Protein AF-A0A8T3PEW5-F1 (afdb_monomer)

Secondary structure (DSSP, 8-state):
-HHHHTTPPPPGGG-SEETTEE-THHHHH-------S-----------

Solvent-accessible surface area (backbone atoms only — not comparable to full-atom values): 3371 Å² total; per-residue (Å²): 110,66,41,69,77,67,77,40,86,73,60,48,82,78,28,41,64,53,99,92,39,66,29,49,44,24,53,76,75,56,80,86,76,84,88,83,67,82,78,78,73,82,79,88,79,86,85,132

Structure (mmCIF, N/CA/C/O backbone):
data_AF-A0A8T3PEW5-F1
#
_entry.id   AF-A0A8T3PEW5-F1
#
loop_
_atom_site.group_PDB
_atom_site.id
_atom_site.type_symbol
_atom_site.label_atom_id
_atom_site.label_alt_id
_atom_site.label_comp_id
_atom_site.label_asym_id
_atom_site.label_entity_id
_atom_site.label_seq_id
_atom_site.pdbx_PDB_ins_code
_atom_site.Cartn_x
_atom_site.Cartn_y
_atom_site.Cartn_z
_atom_si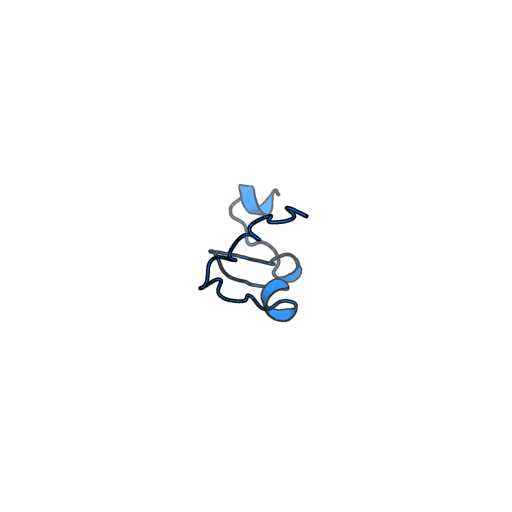te.occupancy
_atom_site.B_iso_or_equiv
_atom_site.auth_seq_id
_atom_site.auth_comp_id
_atom_site.auth_asym_id
_atom_site.auth_atom_id
_atom_site.pdbx_PDB_model_num
ATOM 1 N N . LEU A 1 1 ? 3.001 6.062 9.792 1.00 74.06 1 LEU A N 1
ATOM 2 C CA . LEU A 1 1 ? 3.354 4.718 10.307 1.00 74.06 1 LEU A CA 1
ATOM 3 C C . LEU A 1 1 ? 2.356 4.230 11.348 1.00 74.06 1 LEU A C 1
ATOM 5 O O . LEU A 1 1 ? 2.023 3.059 11.318 1.00 74.06 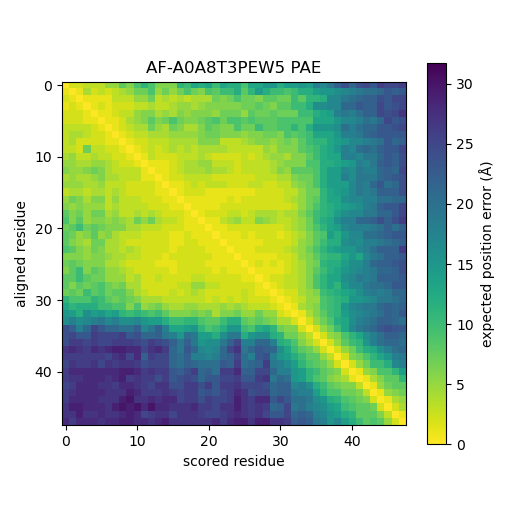1 LEU A O 1
ATOM 9 N N . GLU A 1 2 ? 1.832 5.109 12.204 1.00 79.50 2 GLU A N 1
ATOM 10 C CA . GLU A 1 2 ? 0.820 4.765 13.220 1.00 79.50 2 GLU A CA 1
ATOM 11 C C . GLU A 1 2 ? -0.391 4.011 12.651 1.00 79.50 2 GLU A C 1
ATOM 13 O O . GLU A 1 2 ? -0.728 2.960 13.169 1.00 79.50 2 GLU A O 1
ATOM 18 N N . CYS A 1 3 ? -0.979 4.446 11.527 1.00 77.12 3 CYS A N 1
ATOM 19 C CA . CYS A 1 3 ? -2.100 3.704 10.931 1.00 77.12 3 CYS A CA 1
ATOM 20 C C . CYS A 1 3 ? -1.741 2.262 10.537 1.00 77.12 3 CYS A C 1
ATOM 22 O O . CYS A 1 3 ? -2.560 1.378 10.714 1.00 77.12 3 CYS A O 1
ATOM 24 N N . TRP A 1 4 ? -0.521 2.017 10.050 1.00 75.38 4 TRP A N 1
ATOM 25 C CA . TRP A 1 4 ? -0.070 0.670 9.683 1.00 75.38 4 TRP A CA 1
ATOM 26 C C . TRP A 1 4 ? 0.111 -0.226 10.912 1.00 75.38 4 TRP A C 1
ATOM 28 O O . TRP A 1 4 ? -0.279 -1.386 10.896 1.00 75.38 4 TRP A O 1
ATOM 38 N N . PHE A 1 5 ? 0.685 0.316 11.989 1.00 84.06 5 PHE A N 1
ATOM 39 C CA . PHE A 1 5 ? 0.870 -0.430 13.236 1.00 84.06 5 PHE A CA 1
ATOM 40 C C . PHE A 1 5 ? -0.440 -0.667 13.995 1.00 84.06 5 PHE A C 1
ATOM 42 O O . PHE A 1 5 ? -0.564 -1.679 14.677 1.00 84.06 5 PHE A O 1
ATOM 49 N N . ASP A 1 6 ? -1.409 0.234 13.845 1.00 88.38 6 ASP A N 1
ATOM 50 C CA . ASP A 1 6 ? -2.729 0.144 14.475 1.00 88.38 6 ASP A CA 1
ATOM 51 C C . ASP A 1 6 ? -3.768 -0.606 13.618 1.00 88.38 6 ASP A C 1
ATOM 53 O O . ASP A 1 6 ? -4.953 -0.565 13.945 1.00 88.38 6 ASP A O 1
ATOM 57 N N . ASP A 1 7 ? -3.362 -1.219 12.499 1.00 81.50 7 ASP A N 1
ATOM 58 C CA . ASP A 1 7 ? -4.259 -1.870 11.525 1.00 81.50 7 ASP A CA 1
ATOM 59 C C . ASP A 1 7 ? -5.426 -0.966 11.066 1.00 81.50 7 ASP A C 1
ATOM 61 O O . ASP A 1 7 ? -6.566 -1.378 10.848 1.00 81.50 7 ASP A O 1
ATOM 65 N N . ARG A 1 8 ? -5.144 0.335 10.953 1.00 88.69 8 ARG A N 1
ATOM 66 C CA . ARG A 1 8 ? -6.072 1.345 10.447 1.00 88.69 8 ARG A CA 1
ATOM 67 C C . ARG A 1 8 ? -5.856 1.543 8.949 1.00 88.69 8 ARG A C 1
ATOM 6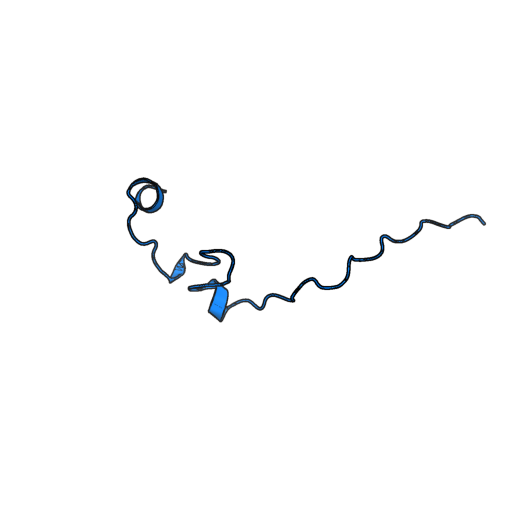9 O O . ARG A 1 8 ? -4.710 1.563 8.491 1.00 88.69 8 ARG A O 1
ATOM 76 N N . PRO A 1 9 ? -6.928 1.802 8.182 1.00 82.94 9 PRO A N 1
ATOM 77 C CA . PRO A 1 9 ? -6.807 2.039 6.752 1.00 82.94 9 PRO A CA 1
ATOM 78 C C . PRO A 1 9 ? -5.881 3.229 6.465 1.00 82.94 9 PRO A C 1
ATOM 80 O O . PRO A 1 9 ? -6.020 4.316 7.039 1.00 82.94 9 PRO A O 1
ATOM 83 N N . ILE A 1 10 ? -4.923 3.017 5.562 1.00 85.62 10 ILE A N 1
ATOM 84 C CA . ILE A 1 10 ? -4.088 4.084 5.009 1.00 85.62 10 ILE A CA 1
ATOM 85 C C . ILE A 1 10 ? -4.920 4.837 3.967 1.00 85.62 10 ILE A C 1
ATOM 87 O O . ILE A 1 10 ? -5.680 4.239 3.210 1.00 85.62 10 ILE A O 1
ATOM 91 N N . ARG A 1 11 ? -4.784 6.165 3.938 1.00 88.94 11 ARG A N 1
ATOM 92 C CA . ARG A 1 11 ? -5.485 7.022 2.973 1.00 88.94 11 ARG A CA 1
ATOM 93 C C . ARG A 1 11 ? -5.098 6.645 1.543 1.00 88.94 11 ARG A C 1
ATOM 95 O O . ARG A 1 11 ? -3.911 6.474 1.261 1.00 88.94 11 ARG A O 1
ATOM 102 N N . GLU A 1 12 ? -6.081 6.575 0.650 1.00 83.56 12 GLU A N 1
ATOM 103 C CA . GLU A 1 12 ? -5.897 6.119 -0.735 1.00 83.56 12 GLU A CA 1
ATOM 104 C C . GLU A 1 12 ? -4.876 6.964 -1.504 1.00 83.56 12 GLU A C 1
ATOM 106 O O . GLU A 1 12 ? -4.103 6.439 -2.302 1.00 83.56 12 GLU A O 1
ATOM 111 N N . GLU A 1 13 ? -4.803 8.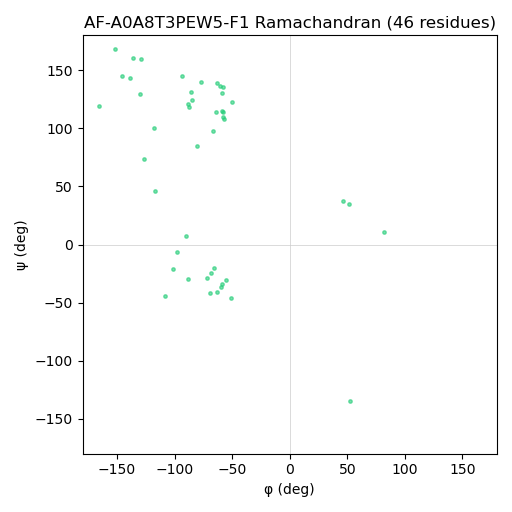264 -1.216 1.00 85.56 13 GLU A N 1
ATOM 112 C CA . GLU A 1 13 ? -3.855 9.169 -1.880 1.00 85.56 13 GLU A CA 1
ATOM 113 C C . GLU A 1 13 ? -2.379 8.858 -1.574 1.00 85.56 13 GLU A C 1
ATOM 115 O O . GLU A 1 13 ? -1.495 9.275 -2.319 1.00 85.56 13 GLU A O 1
ATOM 120 N N . TYR A 1 14 ? -2.096 8.143 -0.482 1.00 85.75 14 TYR A N 1
ATOM 121 C CA . TYR A 1 14 ? -0.740 7.709 -0.117 1.00 85.75 14 TYR A CA 1
ATOM 122 C C . TYR A 1 14 ? -0.443 6.276 -0.534 1.00 85.75 14 TYR A C 1
ATOM 124 O O . TYR A 1 14 ? 0.682 5.799 -0.383 1.00 85.75 14 TYR A O 1
ATOM 132 N N . LEU A 1 15 ? -1.455 5.582 -1.032 1.00 88.25 15 LEU A N 1
ATOM 133 C CA . LEU A 1 15 ? -1.367 4.186 -1.372 1.00 88.25 15 LEU A CA 1
ATOM 134 C C . LEU A 1 15 ? -0.879 4.088 -2.820 1.00 88.25 15 LEU A C 1
ATOM 136 O O . LEU A 1 15 ? -1.470 4.668 -3.729 1.00 88.25 15 LEU A O 1
ATOM 140 N N . ILE A 1 16 ? 0.261 3.421 -3.010 1.0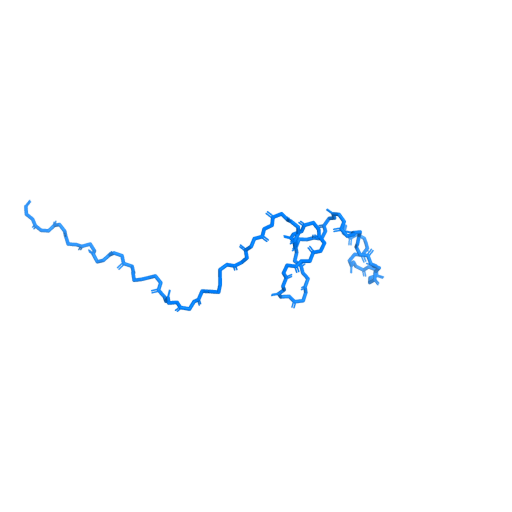0 89.44 16 ILE A N 1
ATOM 141 C CA . ILE A 1 16 ? 0.860 3.182 -4.332 1.00 89.44 16 ILE A CA 1
ATOM 142 C C . ILE A 1 16 ? 0.720 1.710 -4.713 1.00 89.44 16 ILE A C 1
ATOM 144 O O . ILE A 1 16 ? 0.329 1.387 -5.832 1.00 89.44 16 ILE A O 1
ATOM 148 N N . ALA A 1 17 ? 0.998 0.817 -3.768 1.00 86.62 17 ALA A N 1
ATOM 149 C CA . ALA A 1 17 ? 0.789 -0.610 -3.914 1.00 86.62 17 ALA A CA 1
ATOM 150 C C . ALA A 1 17 ? 0.216 -1.188 -2.619 1.00 86.62 17 ALA A C 1
ATOM 152 O O . ALA A 1 17 ? 0.597 -0.763 -1.529 1.00 86.62 17 ALA A O 1
ATOM 153 N N . ASP A 1 18 ? -0.681 -2.156 -2.758 1.00 88.00 18 ASP A N 1
ATOM 154 C CA . ASP A 1 18 ? -1.242 -2.944 -1.664 1.00 88.00 18 ASP A CA 1
ATOM 155 C C . ASP A 1 18 ? -1.508 -4.373 -2.145 1.00 88.00 18 ASP A C 1
ATOM 157 O O . ASP A 1 18 ? -1.831 -4.595 -3.313 1.00 88.00 18 ASP A O 1
ATOM 161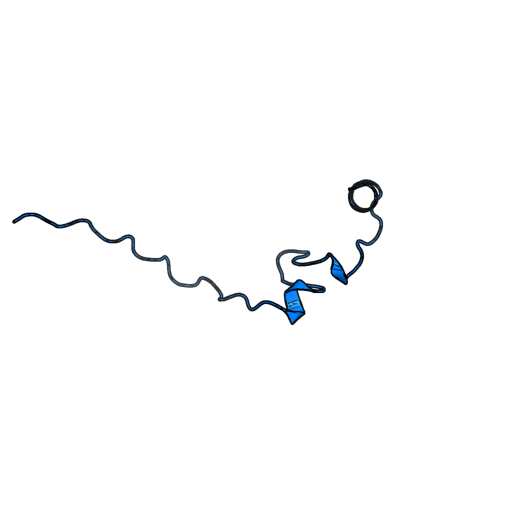 N N . ALA A 1 19 ? -1.312 -5.351 -1.259 1.00 84.75 19 ALA A N 1
ATOM 162 C CA . ALA A 1 19 ? -1.488 -6.777 -1.544 1.00 84.75 19 ALA A CA 1
ATOM 163 C C . ALA A 1 19 ? -0.842 -7.256 -2.870 1.00 84.75 19 ALA A C 1
ATOM 165 O O . ALA A 1 19 ? -1.401 -8.091 -3.581 1.00 84.75 19 ALA A O 1
ATOM 166 N N . GLY A 1 20 ? 0.334 -6.717 -3.219 1.00 87.38 20 GLY A N 1
ATOM 167 C CA . GLY A 1 20 ? 1.099 -7.113 -4.410 1.00 87.38 20 GLY A CA 1
ATOM 168 C C . GLY A 1 20 ? 0.653 -6.479 -5.733 1.00 87.38 20 GLY A C 1
ATOM 169 O O . GLY A 1 20 ? 1.125 -6.899 -6.784 1.00 87.38 20 GLY A O 1
ATOM 170 N N . LYS A 1 21 ? -0.228 -5.473 -5.712 1.00 89.81 21 LYS A N 1
ATOM 171 C CA . LYS A 1 21 ? -0.709 -4.766 -6.912 1.00 89.81 21 LYS A CA 1
ATOM 172 C C . LYS A 1 21 ? -0.739 -3.256 -6.705 1.00 89.81 21 LYS A C 1
ATOM 174 O O . LYS A 1 21 ? -0.765 -2.786 -5.571 1.00 89.81 21 LYS A O 1
ATOM 179 N N . LEU A 1 22 ? -0.762 -2.492 -7.800 1.00 91.75 22 LEU A N 1
ATOM 180 C CA . LEU A 1 22 ? -0.991 -1.048 -7.725 1.00 91.75 22 LEU A CA 1
ATOM 181 C C . LEU A 1 22 ? -2.384 -0.757 -7.162 1.00 91.75 22 LEU A C 1
ATOM 183 O O . LEU A 1 22 ? -3.361 -1.416 -7.520 1.00 91.75 22 LEU A O 1
ATOM 187 N N . ALA A 1 23 ? -2.471 0.248 -6.301 1.00 92.12 23 ALA A N 1
ATOM 188 C CA . ALA A 1 23 ? -3.715 0.696 -5.691 1.00 92.12 23 ALA A CA 1
ATOM 189 C C . ALA A 1 23 ? -3.618 2.191 -5.347 1.00 92.12 23 ALA A C 1
ATOM 191 O O . ALA A 1 23 ? -2.538 2.769 -5.462 1.00 92.12 23 ALA A O 1
ATOM 192 N N . GLY A 1 24 ? -4.743 2.823 -4.999 1.00 91.38 24 GLY A N 1
ATOM 193 C CA . GLY A 1 24 ? -4.809 4.256 -4.698 1.00 91.38 24 GLY A CA 1
ATOM 194 C C . GLY A 1 24 ? -4.209 5.130 -5.802 1.00 91.38 24 GLY A C 1
ATOM 195 O O . GLY A 1 24 ? -4.420 4.890 -6.994 1.00 91.38 24 GLY A O 1
ATOM 196 N N . ALA A 1 25 ? -3.402 6.116 -5.412 1.00 92.25 25 ALA A N 1
ATOM 197 C CA . ALA A 1 25 ? -2.664 6.966 -6.345 1.00 92.25 25 ALA A CA 1
ATOM 198 C C . ALA A 1 25 ? -1.772 6.167 -7.317 1.00 92.25 25 ALA A C 1
ATOM 200 O O . ALA A 1 25 ? -1.598 6.572 -8.468 1.00 92.25 25 ALA A O 1
ATOM 201 N N . GLY A 1 26 ? -1.256 5.007 -6.900 1.00 89.94 26 GLY A N 1
ATOM 202 C CA . GLY A 1 26 ? -0.426 4.156 -7.749 1.00 89.94 26 GLY A CA 1
ATOM 203 C C . GLY A 1 26 ? -1.159 3.613 -8.974 1.00 89.94 26 GLY A C 1
ATOM 204 O O . GLY A 1 26 ? -0.609 3.639 -10.073 1.00 89.94 26 GLY A O 1
ATOM 205 N N . ALA A 1 27 ? -2.417 3.195 -8.813 1.00 90.62 27 ALA A N 1
ATOM 206 C CA . ALA A 1 27 ? -3.237 2.674 -9.911 1.00 90.62 27 ALA A CA 1
ATOM 207 C C . ALA A 1 27 ? -3.619 3.751 -10.942 1.00 90.62 27 ALA A C 1
ATOM 209 O O . ALA A 1 27 ? -3.893 3.434 -12.097 1.00 90.62 27 ALA A O 1
ATOM 210 N N . HIS A 1 28 ? -3.635 5.021 -10.533 1.00 88.38 28 HIS A N 1
ATOM 211 C CA . HIS A 1 28 ? -3.936 6.146 -11.418 1.00 88.38 28 HIS A CA 1
ATOM 212 C C . HIS A 1 28 ? -2.698 6.704 -12.128 1.00 88.38 28 HIS A C 1
ATOM 214 O O . HIS A 1 28 ? -2.823 7.238 -13.228 1.00 88.38 28 HIS A O 1
ATOM 220 N N . ALA A 1 29 ? -1.521 6.613 -11.503 1.00 88.56 29 ALA A N 1
ATOM 221 C CA . ALA A 1 29 ? -0.303 7.259 -11.991 1.00 88.56 29 ALA A CA 1
ATOM 222 C C . ALA A 1 29 ? 0.665 6.310 -12.713 1.00 88.56 29 ALA A C 1
ATOM 224 O O . ALA A 1 29 ? 1.500 6.774 -13.490 1.00 88.56 29 ALA A O 1
ATOM 225 N N . TYR A 1 30 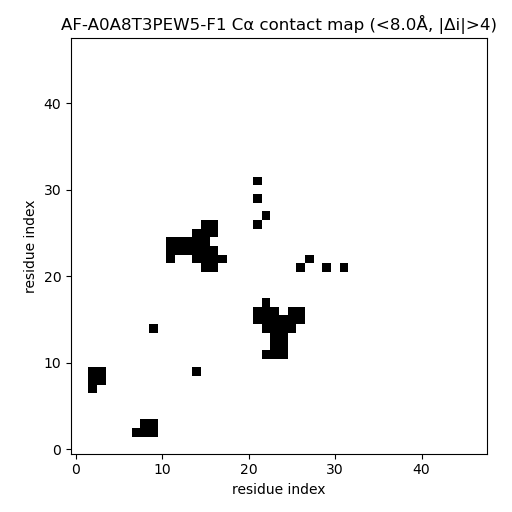? 0.572 5.000 -12.472 1.00 85.19 30 TYR A N 1
ATOM 226 C CA . TYR A 1 30 ? 1.543 4.031 -12.968 1.00 85.19 30 TYR A CA 1
ATOM 227 C C . TYR A 1 30 ? 0.884 2.859 -13.690 1.00 85.19 30 TYR A C 1
ATOM 229 O O . TYR A 1 30 ? -0.292 2.547 -13.525 1.00 85.19 30 TYR A O 1
ATOM 237 N N . SER A 1 31 ? 1.683 2.184 -14.508 1.00 87.06 31 SER A N 1
ATOM 238 C CA . SER A 1 31 ? 1.334 0.915 -15.136 1.00 87.06 31 SER A CA 1
ATOM 239 C C . SER A 1 31 ? 2.477 -0.059 -14.895 1.00 87.06 31 SER A C 1
ATOM 241 O O . SER A 1 31 ? 3.637 0.282 -15.127 1.00 87.06 31 SER A O 1
ATOM 243 N N . VAL A 1 32 ? 2.158 -1.257 -14.409 1.00 85.50 32 VAL A N 1
ATOM 244 C CA . VAL A 1 32 ? 3.143 -2.329 -14.235 1.00 85.50 32 VAL A CA 1
ATOM 245 C C . VAL A 1 32 ? 3.267 -3.073 -15.558 1.00 85.50 32 VAL A C 1
ATOM 247 O O . VAL A 1 32 ? 2.258 -3.432 -16.164 1.00 85.50 32 VAL A O 1
ATOM 250 N N . LYS A 1 33 ? 4.498 -3.287 -16.026 1.00 79.62 33 LYS A N 1
ATOM 251 C CA . LYS A 1 33 ? 4.772 -4.312 -17.034 1.00 79.62 33 LYS A CA 1
ATOM 252 C C . LYS A 1 33 ? 4.964 -5.630 -16.296 1.00 79.62 33 LYS A C 1
ATOM 254 O O . LYS A 1 33 ? 5.807 -5.697 -15.409 1.00 79.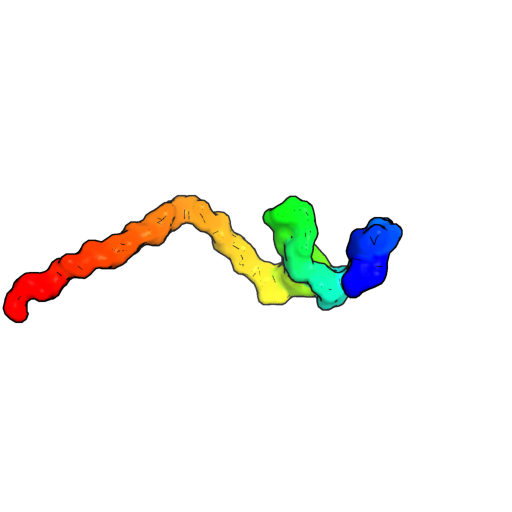62 33 LYS A O 1
ATOM 259 N N . GLU A 1 34 ? 4.190 -6.643 -16.663 1.00 71.31 34 GLU A N 1
ATOM 260 C CA . GLU A 1 34 ? 4.436 -8.020 -16.232 1.00 71.31 34 GLU A CA 1
ATOM 261 C C . GLU A 1 34 ? 5.843 -8.421 -16.699 1.00 71.31 34 GLU A C 1
ATOM 263 O O . GLU A 1 34 ? 6.121 -8.441 -17.902 1.00 71.31 34 GLU A O 1
ATOM 268 N N . GLU A 1 35 ? 6.757 -8.670 -15.761 1.00 60.91 35 GLU A N 1
ATOM 269 C CA . GLU A 1 35 ? 8.123 -9.087 -16.076 1.00 60.91 35 GLU A CA 1
ATOM 270 C C . GLU A 1 35 ? 8.119 -10.587 -16.379 1.00 60.91 35 GLU A C 1
ATOM 272 O O . GLU A 1 35 ? 8.298 -11.444 -15.518 1.00 60.91 35 GLU A O 1
ATOM 277 N N . GLY A 1 36 ? 7.814 -10.887 -17.638 1.00 64.06 36 GLY A N 1
ATOM 278 C CA . GLY A 1 36 ? 7.818 -12.219 -18.223 1.00 64.06 36 GLY A CA 1
ATOM 279 C C . GLY A 1 36 ? 8.847 -12.350 -19.337 1.00 64.06 36 GLY A C 1
ATOM 280 O O . GLY A 1 36 ? 8.507 -12.851 -20.396 1.00 64.06 36 GLY A O 1
ATOM 281 N N . GLU A 1 37 ? 10.072 -11.879 -19.121 1.00 54.66 37 GLU A N 1
ATOM 282 C CA . GLU A 1 37 ? 11.283 -12.420 -19.748 1.00 54.66 37 GLU A CA 1
ATOM 283 C C . GLU A 1 37 ? 12.470 -11.850 -18.978 1.00 54.66 37 GLU A C 1
ATOM 285 O O . GLU A 1 37 ? 12.624 -10.633 -18.878 1.00 54.66 37 GLU A O 1
ATOM 290 N N . ALA A 1 38 ? 13.268 -12.730 -18.370 1.00 56.94 38 ALA A N 1
ATOM 291 C CA . ALA A 1 38 ? 14.504 -12.336 -17.719 1.00 56.94 38 ALA A CA 1
ATOM 292 C C . ALA A 1 38 ? 15.309 -11.479 -18.699 1.00 56.94 38 ALA A C 1
ATOM 294 O O . ALA A 1 38 ? 15.610 -11.918 -19.809 1.00 56.94 38 ALA A O 1
ATOM 295 N N . SER A 1 39 ? 15.632 -10.252 -18.295 1.00 58.81 39 SER A N 1
ATOM 296 C CA . SER A 1 39 ? 16.545 -9.404 -19.044 1.00 58.81 39 SER A CA 1
ATOM 297 C C . SER A 1 39 ? 17.865 -10.158 -19.196 1.00 58.81 39 SER A C 1
ATOM 299 O O . SER A 1 39 ? 18.580 -10.347 -18.207 1.00 58.81 39 SER A O 1
ATOM 301 N N . GLU A 1 40 ? 18.174 -10.630 -20.402 1.00 63.16 40 GLU A N 1
ATOM 302 C CA . GLU A 1 40 ? 19.474 -11.224 -20.687 1.00 63.16 40 GLU A CA 1
ATOM 303 C C . GLU A 1 40 ? 20.546 -10.174 -20.377 1.00 63.16 40 GLU A C 1
ATOM 305 O O . GLU A 1 40 ? 20.589 -9.096 -20.977 1.00 63.16 40 GLU A O 1
ATOM 310 N N . ALA A 1 41 ? 21.363 -10.458 -19.362 1.00 60.16 41 ALA A N 1
ATOM 311 C CA . ALA A 1 41 ? 22.492 -9.619 -18.999 1.00 60.16 41 ALA A CA 1
ATOM 312 C C . ALA A 1 41 ? 23.423 -9.495 -20.218 1.00 60.16 41 ALA A C 1
ATOM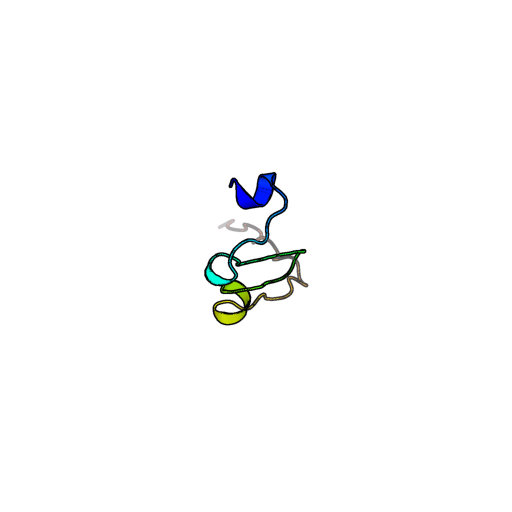 314 O O . ALA A 1 41 ? 23.704 -10.512 -20.855 1.00 60.16 41 ALA A O 1
ATOM 315 N N . PRO A 1 42 ? 23.928 -8.296 -20.565 1.00 55.75 42 PRO A N 1
ATOM 316 C CA . PRO A 1 42 ? 24.818 -8.165 -21.707 1.00 55.75 42 PRO A CA 1
ATOM 317 C C . PRO A 1 42 ? 26.103 -8.950 -21.430 1.00 55.75 42 PRO A C 1
ATOM 319 O O . PRO A 1 42 ? 26.873 -8.605 -20.530 1.00 55.75 42 PRO A O 1
ATOM 322 N N . ALA A 1 43 ? 26.328 -10.014 -22.204 1.00 62.12 43 ALA A N 1
ATOM 323 C CA . ALA A 1 43 ? 27.611 -10.689 -22.263 1.00 62.12 43 ALA A CA 1
ATOM 324 C C . ALA A 1 43 ? 28.659 -9.656 -22.692 1.00 62.12 43 ALA A C 1
ATOM 326 O O . ALA A 1 43 ? 28.643 -9.157 -23.817 1.00 62.12 43 ALA A O 1
ATOM 327 N N . ALA A 1 44 ? 29.533 -9.283 -21.761 1.00 61.53 44 ALA A N 1
ATOM 328 C CA . ALA A 1 44 ? 30.680 -8.447 -22.054 1.00 61.53 44 ALA A CA 1
ATOM 329 C C . ALA A 1 44 ? 31.640 -9.241 -22.950 1.00 61.53 44 ALA A C 1
ATOM 331 O O . ALA A 1 44 ? 32.427 -10.044 -22.455 1.00 61.53 44 ALA A O 1
ATOM 332 N N . ASP A 1 45 ? 31.571 -9.009 -24.258 1.00 60.75 45 ASP A N 1
ATOM 333 C CA . ASP A 1 45 ? 32.663 -9.306 -25.177 1.00 60.75 45 ASP A CA 1
ATOM 334 C C . ASP A 1 45 ? 33.134 -8.001 -25.821 1.00 60.75 45 ASP A C 1
ATOM 336 O O . ASP A 1 45 ? 32.518 -7.455 -26.734 1.00 60.75 45 ASP A O 1
ATOM 340 N N . HIS A 1 46 ? 34.234 -7.483 -25.285 1.00 50.78 46 HIS A N 1
ATOM 341 C CA . HIS A 1 46 ? 35.137 -6.615 -26.022 1.00 50.78 46 HIS A CA 1
ATOM 342 C C . HIS A 1 46 ? 36.541 -7.213 -25.902 1.00 50.78 46 HIS A C 1
ATOM 344 O O . HIS A 1 46 ? 37.392 -6.720 -25.162 1.00 50.78 46 HIS A O 1
ATOM 350 N N . ALA A 1 47 ? 36.770 -8.317 -26.612 1.00 52.41 47 ALA A N 1
ATOM 351 C CA . ALA A 1 47 ? 38.088 -8.675 -27.111 1.00 52.41 47 ALA A CA 1
ATOM 352 C C . ALA A 1 47 ? 38.305 -8.014 -28.484 1.00 52.41 47 ALA A C 1
ATOM 354 O O . ALA A 1 47 ? 37.574 -8.281 -29.439 1.00 52.41 47 ALA A O 1
ATOM 355 N N . GLY A 1 48 ? 39.313 -7.144 -28.577 1.00 49.47 48 GLY A N 1
ATOM 356 C CA . GLY A 1 48 ? 39.758 -6.506 -29.819 1.00 49.47 48 GLY A CA 1
ATOM 357 C C . GLY A 1 48 ? 40.708 -5.355 -29.562 1.00 49.47 48 GLY A C 1
ATOM 358 O O . GLY A 1 48 ? 40.198 -4.227 -29.395 1.00 49.47 48 GLY A O 1
#

Mean predicted aligned error: 11.27 Å

Radius of gyration: 18.84 Å; Cα contacts (8 Å, |Δi|>4): 33; chains: 1; bounding box: 47×22×44 Å

Sequence (48 aa):
LECWFDDRPIREEYLIADAGKLAGAGAHAYSVKEEGEASEAPAADHAG

Nearest PDB structures (foldseek):
  6t9w-assembly2_A  TM=9.435E-01  e=6.776E-03  Granulicella mallensis MP5ACTX8
  3fn4-assembly1_A  TM=9.585E-01  e=2.705E-02  Moraxella sp.

pLDDT: mean 77.51, std 13.51, range [49.47, 92.25]

Foldseek 3Di:
DVCVVVVHDDDLCPFQDDPHGGGRVNVVPDDDDDPPDPDDDDDDDDDD